Protein AF-A0A8I3A4W4-F1 (afdb_monomer_lite)

Foldseek 3Di:
DVVLVVLVVVLVVDPDLVSNLVSCLVNVVLVSNVVSLVVDDPVVSVVSLVSSLVSCVVVVVLLSVCVSCLVVVPLPSNLVSCVVVVPPVVNVVSVVCVVVPPPRPPDDDPPPDDDDDDDPDPPPDDDPDDD

InterPro domains:
  IPR056176 COPA/B, TPR domain [PF23953] (3-98)

Organism: NCBI:txid495285

Radius of gyration: 18.88 Å; chains: 1; bounding box: 43×42×56 Å

Secondary structure (DSSP, 8-state):
-HHHHHHHHHHHH---HHHHHHHHHHHT-HHHHHHHHHHS-HHHHHHHHHHHHHHHHHTT-HHHHHHHHHHHT-HHHHHHHHHHHT-HHHHHHHHHHHHH------S------S-----------------

pLDDT: mean 72.81, std 16.94, range [32.47, 88.38]

Sequence (131 aa):
MVSKDLKEIAMQVTSDPDHNFELSLQLDDLDAAVDIVRSIPEHEAEAKVKALDDRALAVWRFDLAREAFERANDLSALMLLLLLTGDRDVLHQLGVAAIGGYQGMCGPAREDESSTRGGLVFSLAPPAVDV

Structure (mmCIF, N/CA/C/O backbone):
data_AF-A0A8I3A4W4-F1
#
_entry.id   AF-A0A8I3A4W4-F1
#
loop_
_atom_site.group_PDB
_atom_site.id
_atom_site.type_symbol
_atom_site.label_atom_id
_atom_site.label_alt_id
_atom_site.label_comp_id
_atom_site.label_asym_id
_atom_site.label_entity_id
_atom_site.label_seq_id
_atom_site.pdbx_PDB_ins_code
_atom_site.Cartn_x
_atom_site.Cartn_y
_atom_site.Cartn_z
_atom_site.occupancy
_atom_site.B_iso_or_equiv
_atom_site.auth_seq_id
_atom_site.auth_comp_id
_atom_site.auth_asym_id
_atom_site.auth_atom_id
_atom_site.pdbx_PDB_model_num
ATOM 1 N N . MET A 1 1 ? -2.552 -10.939 22.752 1.00 53.75 1 MET A N 1
ATOM 2 C CA . MET A 1 1 ? -3.713 -11.423 21.976 1.00 53.75 1 MET A CA 1
ATOM 3 C C . MET A 1 1 ? -4.875 -10.437 22.064 1.00 53.75 1 MET A C 1
ATOM 5 O O . MET A 1 1 ? -5.253 -9.941 21.023 1.00 53.75 1 MET A O 1
ATOM 9 N N . VAL A 1 2 ? -5.278 -9.994 23.264 1.00 64.94 2 VAL A N 1
ATOM 10 C CA . VAL A 1 2 ? -6.369 -9.012 23.507 1.00 64.94 2 VAL A CA 1
ATOM 11 C C . VAL A 1 2 ? -6.339 -7.734 22.639 1.00 64.94 2 VAL A C 1
ATOM 13 O O . VAL A 1 2 ? -7.383 -7.189 22.304 1.00 64.94 2 VAL A O 1
ATOM 16 N N . SER A 1 3 ? -5.163 -7.234 22.250 1.00 66.62 3 SER A N 1
ATOM 17 C CA . SER A 1 3 ? -5.046 -5.968 21.510 1.00 66.62 3 SER A CA 1
ATOM 18 C C . SER A 1 3 ? -5.541 -6.006 20.060 1.00 66.62 3 SER A C 1
ATOM 20 O O . SER A 1 3 ? -5.759 -4.934 19.510 1.00 66.62 3 SER A O 1
ATOM 22 N N . LYS A 1 4 ? -5.661 -7.179 19.421 1.00 66.00 4 LYS A N 1
ATOM 23 C CA . LYS A 1 4 ? -6.172 -7.278 18.039 1.00 66.00 4 LYS A CA 1
ATOM 24 C C . LYS A 1 4 ? -7.698 -7.344 18.027 1.00 66.00 4 LYS A C 1
ATOM 26 O O . LYS A 1 4 ? -8.322 -6.537 17.350 1.00 66.00 4 LYS A O 1
ATOM 31 N N . ASP A 1 5 ? -8.274 -8.178 18.892 1.00 67.69 5 ASP A N 1
ATOM 32 C CA . ASP A 1 5 ? -9.727 -8.313 19.052 1.00 67.69 5 ASP A CA 1
ATOM 33 C C . ASP A 1 5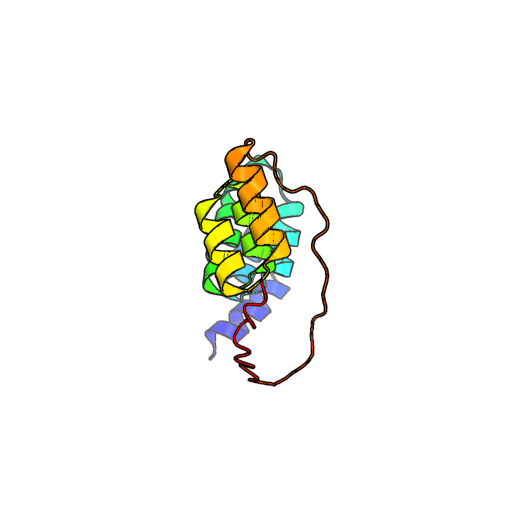 ? -10.410 -6.973 19.396 1.00 67.69 5 ASP A C 1
ATOM 35 O O . ASP A 1 5 ? -11.474 -6.652 18.876 1.00 67.69 5 ASP A O 1
ATOM 39 N N . LEU A 1 6 ? -9.776 -6.134 20.228 1.00 74.06 6 LEU A N 1
ATOM 40 C CA . LEU A 1 6 ? -10.318 -4.810 20.564 1.00 74.06 6 LEU A CA 1
ATOM 41 C C . LEU A 1 6 ? -10.330 -3.837 19.376 1.00 74.06 6 LEU A C 1
ATOM 43 O O . LEU A 1 6 ? -11.208 -2.981 19.313 1.00 74.06 6 LEU A O 1
ATOM 47 N N . LYS A 1 7 ? -9.375 -3.955 18.446 1.00 73.31 7 LYS A N 1
ATOM 48 C CA . LYS A 1 7 ? -9.293 -3.087 17.261 1.00 73.31 7 LYS A CA 1
ATOM 49 C C . LYS A 1 7 ? -10.333 -3.472 16.217 1.00 73.31 7 LYS A C 1
ATOM 51 O O . LYS A 1 7 ? -10.955 -2.587 15.645 1.00 73.31 7 LYS A O 1
ATOM 56 N N . GLU A 1 8 ? -10.576 -4.768 16.035 1.00 72.44 8 GLU A N 1
ATOM 57 C CA . GLU A 1 8 ? -11.643 -5.264 15.156 1.00 72.44 8 GLU A CA 1
ATOM 58 C C . GLU A 1 8 ? -13.031 -4.831 15.654 1.00 72.44 8 GLU A C 1
ATOM 60 O O . GLU A 1 8 ? -13.857 -4.364 14.871 1.00 72.44 8 GLU A O 1
ATOM 65 N N . ILE A 1 9 ? -13.275 -4.893 16.971 1.00 72.38 9 ILE A N 1
ATOM 66 C CA . ILE A 1 9 ? -14.530 -4.403 17.567 1.00 72.38 9 ILE A CA 1
ATOM 67 C C . ILE A 1 9 ? -14.634 -2.877 17.446 1.00 72.38 9 ILE A C 1
ATOM 69 O O . ILE A 1 9 ? -15.702 -2.357 17.127 1.00 72.38 9 ILE A O 1
ATOM 73 N N . ALA A 1 10 ? -13.539 -2.143 17.669 1.00 73.69 10 ALA A N 1
ATOM 74 C CA . ALA A 1 10 ? -13.528 -0.689 17.511 1.00 73.69 10 ALA A CA 1
ATOM 75 C C . ALA A 1 10 ? -13.867 -0.267 16.072 1.00 73.69 10 ALA A C 1
ATOM 77 O O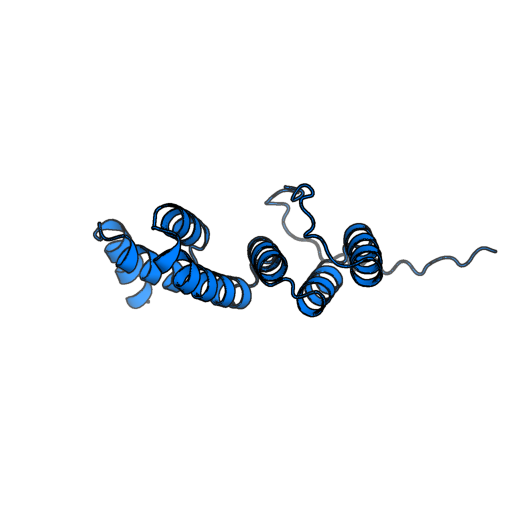 . ALA A 1 10 ? -14.616 0.691 15.884 1.00 73.69 10 ALA A O 1
ATOM 78 N N . MET A 1 11 ? -13.399 -1.024 15.074 1.00 69.81 11 MET A N 1
ATOM 79 C CA . MET A 1 11 ? -13.686 -0.779 13.659 1.00 69.81 11 MET A CA 1
ATOM 80 C C . MET A 1 11 ? -15.180 -0.926 13.337 1.00 69.81 11 MET A C 1
ATOM 82 O O . MET A 1 11 ? -15.715 -0.173 12.534 1.00 69.81 11 MET A O 1
ATOM 86 N N . GLN A 1 12 ? -15.884 -1.843 14.011 1.00 68.62 12 GLN A N 1
ATOM 87 C CA . GLN A 1 12 ? -17.332 -2.031 13.845 1.00 68.62 12 GLN A CA 1
ATOM 88 C C . GLN A 1 12 ? -18.180 -0.967 14.558 1.00 68.62 12 GLN A C 1
ATOM 90 O O . GLN A 1 12 ? -19.336 -0.757 14.194 1.00 68.62 12 GLN A O 1
ATOM 95 N N . VAL A 1 13 ? -17.638 -0.328 15.598 1.00 73.38 13 VAL A N 1
ATOM 96 C CA . VAL A 1 13 ? -18.369 0.645 16.428 1.00 73.38 13 VAL A CA 1
ATOM 97 C C . VAL A 1 13 ? -18.107 2.084 15.981 1.00 73.38 13 VAL A C 1
ATOM 99 O O . VAL A 1 13 ? -18.959 2.952 16.183 1.00 73.38 13 VAL A O 1
ATOM 102 N N . THR A 1 14 ? -16.957 2.362 15.366 1.00 73.62 14 THR A N 1
ATOM 103 C CA . THR A 1 14 ? -16.637 3.711 14.900 1.00 73.62 14 THR A CA 1
ATOM 104 C C . THR A 1 14 ? -17.411 4.076 13.639 1.00 73.62 14 THR A C 1
ATOM 106 O O . THR A 1 14 ? -17.433 3.339 12.662 1.00 73.62 14 THR A O 1
ATOM 109 N N . SER A 1 15 ? -18.055 5.242 13.656 1.00 73.44 15 SER A N 1
ATOM 110 C CA . SER A 1 15 ? -18.688 5.846 12.471 1.00 73.44 15 SER A CA 1
ATOM 111 C C . SER A 1 15 ? -17.850 6.982 11.879 1.00 73.44 15 SER A C 1
ATOM 113 O O . SER A 1 15 ? -18.253 7.590 10.892 1.00 73.44 15 SER A O 1
ATOM 115 N N . ASP A 1 16 ? -16.713 7.292 12.503 1.00 82.19 16 ASP A N 1
ATOM 116 C CA . ASP A 1 16 ? -15.822 8.361 12.076 1.00 82.19 16 ASP A CA 1
ATOM 117 C C . ASP A 1 16 ? -14.777 7.828 11.074 1.00 82.19 16 ASP A C 1
ATOM 119 O O . ASP A 1 16 ? -14.113 6.827 11.378 1.00 82.19 16 ASP A O 1
ATOM 123 N N . PRO A 1 17 ? -14.627 8.456 9.892 1.00 79.31 17 PRO A N 1
ATOM 124 C CA . PRO A 1 17 ? -13.724 7.982 8.846 1.00 79.31 17 PRO A CA 1
ATOM 125 C C . PRO A 1 17 ? -12.245 8.087 9.240 1.00 79.31 17 PRO A C 1
ATOM 127 O O . PRO A 1 17 ? -11.459 7.222 8.859 1.00 79.31 17 PRO A O 1
ATOM 130 N N . ASP A 1 18 ? -11.852 9.072 10.050 1.00 82.12 18 ASP A N 1
ATOM 131 C CA . ASP A 1 18 ? -10.454 9.255 10.457 1.00 82.12 18 ASP A CA 1
ATOM 132 C C . ASP A 1 18 ? -10.035 8.168 11.435 1.00 82.12 18 ASP A C 1
ATOM 134 O O . ASP A 1 18 ? -8.987 7.537 11.283 1.00 82.12 18 ASP A O 1
ATOM 138 N N . HIS A 1 19 ? -10.890 7.899 12.421 1.00 83.88 19 HIS A N 1
ATOM 139 C CA . HIS A 1 19 ? -10.638 6.821 13.365 1.00 83.88 19 HIS A CA 1
ATOM 140 C C . HIS A 1 19 ? -10.652 5.447 12.681 1.00 83.88 19 HIS A C 1
ATOM 142 O O . HIS A 1 19 ? -9.849 4.577 13.024 1.00 83.88 19 HIS A O 1
ATOM 148 N N . ASN A 1 20 ? -11.529 5.256 11.691 1.00 85.56 20 ASN A N 1
ATOM 149 C CA . ASN A 1 20 ? -11.590 4.017 10.921 1.00 85.56 20 ASN A CA 1
ATOM 150 C C . ASN A 1 20 ? -10.319 3.798 10.078 1.00 85.56 20 ASN A C 1
ATOM 152 O O . ASN A 1 20 ? -9.804 2.682 10.016 1.00 85.56 20 ASN A O 1
ATOM 156 N N . PHE A 1 21 ? -9.749 4.861 9.503 1.00 86.94 21 PHE A N 1
ATOM 157 C CA . PHE A 1 21 ? -8.489 4.791 8.760 1.00 86.94 21 PHE A CA 1
ATOM 158 C C . PHE A 1 21 ? -7.328 4.318 9.646 1.00 86.94 21 PHE A C 1
ATOM 160 O O . PHE A 1 21 ? -6.623 3.370 9.304 1.00 86.94 21 PHE A O 1
ATOM 167 N N . GLU A 1 22 ? -7.172 4.918 10.827 1.00 86.50 22 GLU A N 1
ATOM 168 C CA . GLU A 1 22 ? -6.123 4.543 11.784 1.00 86.50 22 GLU A CA 1
ATOM 169 C C . GLU A 1 22 ? -6.254 3.086 12.253 1.00 86.50 22 GLU A C 1
ATOM 171 O O . GLU A 1 22 ? -5.256 2.373 12.397 1.00 86.50 22 GLU A O 1
ATOM 176 N N . LEU A 1 23 ? -7.484 2.617 12.480 1.00 86.44 23 LEU A N 1
ATOM 177 C CA . LEU A 1 23 ? -7.745 1.219 12.822 1.00 86.44 23 LEU A CA 1
ATOM 178 C C . LEU A 1 23 ? -7.415 0.280 11.658 1.00 86.44 23 LEU A C 1
ATOM 180 O O . LEU A 1 23 ? -6.758 -0.739 11.882 1.00 86.44 23 LEU A O 1
ATOM 184 N N . SER A 1 24 ? -7.791 0.652 10.433 1.00 85.88 24 SER A N 1
ATOM 185 C CA . SER A 1 24 ? -7.510 -0.109 9.210 1.00 85.88 24 SER A CA 1
ATOM 186 C C . SER A 1 24 ? -6.000 -0.273 8.987 1.00 85.88 24 SER A C 1
ATOM 188 O O . SER A 1 24 ? -5.518 -1.391 8.798 1.00 85.88 24 SER A O 1
ATOM 190 N N . LEU A 1 25 ? -5.210 0.800 9.153 1.00 87.19 25 LEU A N 1
ATOM 191 C CA . LEU A 1 25 ? -3.741 0.731 9.098 1.00 87.19 25 LEU A CA 1
ATOM 192 C C . LEU A 1 25 ? -3.157 -0.200 10.169 1.00 87.19 25 LEU A C 1
ATOM 194 O O . LEU A 1 25 ? -2.228 -0.970 9.912 1.00 87.19 25 LEU A O 1
ATOM 198 N N . GLN A 1 26 ? -3.690 -0.148 11.390 1.00 86.12 26 GLN A N 1
ATOM 199 C CA . GLN A 1 26 ? -3.221 -0.995 12.487 1.00 86.12 26 GLN A CA 1
ATOM 200 C C . GLN A 1 26 ? -3.565 -2.478 12.307 1.00 86.12 26 GLN A C 1
ATOM 202 O O . GLN A 1 26 ? -2.885 -3.320 12.902 1.00 86.12 26 GLN A O 1
ATOM 207 N N . LEU A 1 27 ? -4.616 -2.782 11.545 1.00 85.38 27 LEU A N 1
ATOM 208 C CA . LEU A 1 27 ? -5.070 -4.135 11.227 1.00 85.38 27 LEU A CA 1
ATOM 209 C C . LEU A 1 27 ? -4.493 -4.678 9.914 1.00 85.38 27 LEU A C 1
ATOM 211 O O . LEU A 1 27 ? -4.696 -5.854 9.631 1.00 85.38 27 LEU A O 1
ATOM 215 N N . ASP A 1 28 ? -3.742 -3.865 9.164 1.00 84.88 28 ASP A N 1
ATOM 216 C CA . ASP A 1 28 ? -3.251 -4.189 7.816 1.00 84.88 28 ASP A CA 1
ATOM 217 C C . ASP A 1 28 ? -4.365 -4.377 6.775 1.00 84.88 28 ASP A C 1
ATOM 219 O O . ASP A 1 28 ? -4.138 -4.952 5.710 1.00 84.88 28 ASP A O 1
ATOM 223 N N . ASP A 1 29 ? -5.555 -3.840 7.054 1.00 84.56 29 ASP A N 1
ATOM 224 C CA . ASP A 1 29 ? -6.676 -3.807 6.117 1.00 84.56 29 ASP A CA 1
ATOM 225 C C . ASP A 1 29 ? -6.546 -2.582 5.199 1.00 84.56 29 ASP A C 1
ATOM 227 O O . ASP A 1 29 ? -7.147 -1.524 5.400 1.00 84.56 29 ASP A O 1
ATOM 231 N N . LEU A 1 30 ? -5.652 -2.699 4.217 1.00 85.50 30 LEU A N 1
ATOM 232 C CA . LEU A 1 30 ? -5.329 -1.606 3.299 1.00 85.50 30 LEU A CA 1
ATOM 233 C C . LEU A 1 30 ? -6.472 -1.303 2.323 1.00 85.50 30 LEU A C 1
ATOM 235 O O . LEU A 1 30 ? -6.572 -0.173 1.852 1.00 85.50 30 LEU A O 1
ATOM 239 N N . ASP A 1 31 ? -7.335 -2.278 2.039 1.00 84.38 31 ASP A N 1
ATOM 240 C CA . ASP A 1 31 ? -8.443 -2.113 1.097 1.00 84.38 31 ASP A CA 1
ATOM 241 C C . ASP A 1 31 ? -9.505 -1.180 1.703 1.00 84.38 31 ASP A C 1
ATOM 243 O O . ASP A 1 31 ? -9.896 -0.190 1.079 1.00 84.38 31 ASP A O 1
ATOM 247 N N . ALA A 1 32 ? -9.856 -1.394 2.979 1.00 85.12 32 ALA A N 1
ATOM 248 C CA . ALA A 1 32 ? -10.709 -0.475 3.731 1.00 85.12 32 ALA A CA 1
ATOM 249 C C . ALA A 1 32 ? -10.091 0.931 3.842 1.00 85.12 32 ALA A C 1
ATOM 251 O O . ALA A 1 32 ? -10.780 1.943 3.693 1.00 85.12 32 ALA A O 1
ATOM 252 N N . ALA A 1 33 ? -8.776 1.013 4.057 1.00 86.69 33 ALA A N 1
ATOM 253 C CA . ALA A 1 33 ? -8.077 2.289 4.154 1.00 86.69 33 ALA A CA 1
ATOM 254 C C . ALA A 1 33 ? -8.092 3.079 2.826 1.00 86.69 33 ALA A C 1
ATOM 256 O O . ALA A 1 33 ? -8.258 4.301 2.853 1.00 86.69 33 ALA A O 1
ATOM 257 N N . VAL A 1 34 ? -7.988 2.409 1.670 1.00 86.81 34 VAL A N 1
ATOM 258 C CA . VAL A 1 34 ? -8.126 3.034 0.338 1.00 86.81 34 VAL A CA 1
ATOM 259 C C . VAL A 1 34 ? -9.529 3.601 0.135 1.00 86.81 34 VAL A C 1
ATOM 261 O O . VAL A 1 34 ? -9.671 4.738 -0.325 1.00 86.81 34 VAL A O 1
ATOM 264 N N . ASP A 1 35 ? -10.563 2.840 0.488 1.00 87.00 35 ASP A N 1
ATOM 265 C CA . ASP A 1 35 ? -11.953 3.280 0.344 1.00 87.00 35 ASP A CA 1
ATOM 266 C C . ASP A 1 35 ? -12.242 4.519 1.199 1.00 87.00 35 ASP A C 1
ATOM 268 O O . ASP A 1 35 ? -12.885 5.469 0.741 1.00 87.00 35 ASP A O 1
ATOM 272 N N . ILE A 1 36 ? -11.684 4.561 2.412 1.00 86.50 36 ILE A N 1
ATOM 273 C CA . ILE A 1 36 ? -11.781 5.723 3.295 1.00 86.50 36 ILE A CA 1
ATOM 274 C C . ILE A 1 36 ? -11.070 6.931 2.680 1.00 86.50 36 ILE A C 1
ATOM 276 O O . ILE A 1 36 ? -11.673 7.999 2.580 1.00 86.50 36 ILE A O 1
ATOM 280 N N . VAL A 1 37 ? -9.832 6.776 2.207 1.00 86.56 37 VAL A N 1
ATOM 281 C CA . VAL A 1 37 ? -9.071 7.858 1.560 1.00 86.56 37 VAL A CA 1
ATOM 282 C C . VAL A 1 37 ? -9.819 8.441 0.357 1.00 86.56 37 VAL A C 1
ATOM 284 O O . VAL A 1 37 ? -9.838 9.657 0.184 1.00 86.56 37 VAL A O 1
ATOM 287 N N . ARG A 1 38 ? -10.489 7.600 -0.441 1.00 84.50 38 ARG A N 1
ATOM 288 C CA . ARG A 1 38 ? -11.312 8.031 -1.586 1.00 84.50 38 ARG A CA 1
ATOM 289 C C . ARG A 1 38 ? -12.587 8.775 -1.182 1.00 84.50 38 ARG A C 1
ATOM 291 O O . ARG A 1 38 ? -13.136 9.516 -1.993 1.00 84.50 38 ARG A O 1
ATOM 298 N N . SER A 1 39 ? -13.076 8.566 0.040 1.00 84.00 39 SER A N 1
ATOM 299 C CA . SER A 1 39 ? -14.288 9.212 0.559 1.00 84.00 39 SER A CA 1
ATOM 300 C C . SER A 1 39 ? -14.047 10.609 1.154 1.00 84.00 39 SER A C 1
ATOM 302 O O . SER A 1 39 ? -14.997 11.371 1.338 1.00 84.00 39 SER A O 1
ATOM 304 N N . ILE A 1 40 ? -12.790 10.953 1.448 1.00 83.94 40 ILE A N 1
ATOM 305 C CA . ILE A 1 40 ? -12.381 12.190 2.128 1.00 83.94 40 ILE A CA 1
ATOM 306 C C . ILE A 1 40 ? -11.962 13.250 1.085 1.00 83.94 40 ILE A C 1
ATOM 308 O O . ILE A 1 40 ? -11.449 12.897 0.023 1.00 83.94 40 ILE A O 1
ATOM 312 N N . PRO A 1 41 ? -12.153 14.559 1.350 1.00 81.19 41 PRO A N 1
ATOM 313 C CA . PRO A 1 41 ? -11.641 15.630 0.491 1.00 81.19 41 PRO A CA 1
ATOM 314 C C . PRO A 1 41 ? -10.121 15.549 0.254 1.00 81.19 41 PRO A C 1
ATOM 316 O O . PRO A 1 41 ? -9.347 15.281 1.173 1.00 81.19 41 PRO A O 1
ATOM 319 N N . GLU A 1 42 ? -9.687 15.877 -0.970 1.00 75.06 42 GLU A N 1
ATOM 320 C CA . GLU A 1 42 ? -8.290 15.751 -1.436 1.00 75.06 42 GLU A CA 1
ATOM 321 C C . GLU A 1 42 ? -7.248 16.388 -0.501 1.00 75.06 42 GLU A C 1
ATOM 323 O O . GLU A 1 42 ? -6.163 15.841 -0.321 1.00 75.06 42 GLU A O 1
ATOM 328 N N . HIS A 1 43 ? -7.592 17.507 0.146 1.00 75.56 43 HIS A N 1
ATOM 329 C CA . HIS A 1 43 ? -6.694 18.228 1.054 1.00 75.56 43 HIS A CA 1
ATOM 330 C C . HIS A 1 43 ? -6.266 17.394 2.276 1.00 75.56 43 HIS A C 1
ATOM 332 O O . HIS A 1 43 ? -5.155 17.543 2.777 1.00 75.56 43 HIS A O 1
ATOM 338 N N . GLU A 1 44 ? -7.140 16.526 2.783 1.00 76.12 44 GLU A N 1
ATOM 339 C CA . GLU A 1 44 ? -6.817 15.611 3.886 1.00 76.12 44 GLU A CA 1
ATOM 340 C C . GLU A 1 44 ? -6.385 14.232 3.380 1.00 76.12 44 GLU A C 1
ATOM 342 O O . GLU A 1 44 ? -5.648 13.519 4.067 1.00 76.12 44 GLU A O 1
ATOM 347 N N . ALA A 1 45 ? -6.815 13.868 2.170 1.00 81.25 45 ALA A N 1
ATOM 348 C CA . ALA A 1 45 ? -6.451 12.612 1.537 1.00 81.25 45 ALA A CA 1
ATOM 349 C C . ALA A 1 45 ? -4.937 12.509 1.312 1.00 81.25 45 ALA A C 1
ATOM 351 O O . ALA A 1 45 ? -4.377 11.457 1.582 1.00 81.25 45 ALA A O 1
ATOM 352 N N . GLU A 1 46 ? -4.244 13.578 0.903 1.00 81.81 46 GLU A N 1
ATOM 353 C CA . GLU A 1 46 ? -2.802 13.524 0.598 1.00 81.81 46 GLU A CA 1
ATOM 354 C C . GLU A 1 46 ? -1.946 13.057 1.793 1.00 81.81 46 GLU A C 1
ATOM 356 O O . GLU A 1 46 ? -1.084 12.185 1.658 1.00 81.81 46 GLU A O 1
ATOM 361 N N . ALA A 1 47 ? -2.227 13.572 2.995 1.00 84.38 47 ALA A N 1
ATOM 362 C CA . ALA A 1 47 ? -1.520 13.161 4.208 1.00 84.38 47 ALA A CA 1
ATOM 363 C C . ALA A 1 47 ? -1.803 11.693 4.577 1.00 84.38 47 ALA A C 1
ATOM 365 O O . ALA A 1 47 ? -0.897 10.976 5.009 1.00 84.38 47 ALA A O 1
ATOM 366 N N . LYS A 1 48 ? -3.046 11.235 4.379 1.00 86.31 48 LYS A N 1
ATOM 367 C CA . LYS A 1 48 ? -3.467 9.853 4.659 1.00 86.31 48 LYS A CA 1
ATOM 368 C C . LYS A 1 48 ? -2.955 8.864 3.613 1.00 86.31 48 LYS A C 1
ATOM 370 O O . LYS A 1 48 ? -2.525 7.779 3.982 1.00 86.31 48 LYS A O 1
ATOM 375 N N . VAL A 1 49 ? -2.910 9.246 2.336 1.00 86.44 49 VAL A N 1
ATOM 376 C CA . VAL A 1 49 ? -2.307 8.454 1.250 1.00 86.44 49 VAL A CA 1
ATOM 377 C C . VAL A 1 49 ? -0.862 8.126 1.589 1.00 86.44 49 VAL A C 1
ATOM 379 O O . VAL A 1 49 ? -0.473 6.970 1.523 1.00 86.44 49 VAL A O 1
ATOM 382 N N . LYS A 1 50 ? -0.088 9.104 2.062 1.00 86.06 50 LYS A N 1
ATOM 383 C CA . LYS A 1 50 ? 1.299 8.850 2.454 1.00 86.06 50 LYS A CA 1
ATOM 384 C C . LYS A 1 50 ? 1.418 7.812 3.579 1.00 86.06 50 LYS A C 1
ATOM 386 O O . LYS A 1 50 ? 2.258 6.921 3.506 1.00 86.06 50 LYS A O 1
ATOM 391 N N . ALA A 1 51 ? 0.567 7.904 4.602 1.00 88.31 51 ALA A N 1
ATOM 392 C CA . ALA A 1 51 ? 0.549 6.932 5.697 1.00 88.31 51 ALA A CA 1
ATOM 393 C C . ALA A 1 51 ? 0.115 5.528 5.230 1.00 88.31 51 ALA A C 1
ATOM 395 O O . ALA A 1 51 ? 0.650 4.522 5.700 1.00 88.31 51 ALA A O 1
ATOM 396 N N . LEU A 1 52 ? -0.830 5.463 4.289 1.00 88.38 52 LEU A N 1
ATOM 397 C CA . LEU A 1 52 ? -1.250 4.230 3.630 1.00 88.38 52 LEU A CA 1
ATOM 398 C C . LEU A 1 52 ? -0.102 3.602 2.834 1.00 88.38 52 LEU A C 1
ATOM 400 O O . LEU A 1 52 ? 0.135 2.404 2.965 1.00 88.38 52 LEU A O 1
ATOM 404 N N . ASP A 1 53 ? 0.625 4.405 2.061 1.00 85.19 53 ASP A N 1
ATOM 405 C CA . ASP A 1 53 ? 1.738 3.959 1.224 1.00 85.19 53 ASP A CA 1
ATOM 406 C C . ASP A 1 53 ? 2.882 3.397 2.084 1.00 85.19 53 ASP A C 1
ATOM 408 O O . ASP A 1 53 ? 3.360 2.284 1.845 1.00 85.19 53 ASP A O 1
ATOM 412 N N . ASP A 1 54 ? 3.255 4.100 3.160 1.00 86.31 54 ASP A N 1
ATOM 413 C CA . ASP A 1 54 ? 4.255 3.630 4.128 1.00 86.31 54 ASP A CA 1
ATOM 414 C C . ASP A 1 54 ? 3.843 2.285 4.754 1.00 86.31 54 ASP A C 1
ATOM 416 O O . ASP A 1 54 ? 4.669 1.383 4.954 1.00 86.31 54 ASP A O 1
ATOM 420 N N . ARG A 1 55 ? 2.545 2.111 5.039 1.00 88.19 55 ARG A N 1
ATOM 421 C CA . ARG A 1 55 ? 2.021 0.855 5.583 1.00 88.19 55 ARG A CA 1
ATOM 422 C C . ARG A 1 55 ? 1.985 -0.258 4.540 1.00 88.19 55 ARG A C 1
ATOM 424 O O . ARG A 1 55 ? 2.368 -1.382 4.860 1.00 88.19 55 ARG A O 1
ATOM 431 N N . ALA A 1 56 ? 1.591 0.037 3.304 1.00 87.00 56 ALA A N 1
ATOM 432 C CA . ALA A 1 56 ? 1.589 -0.919 2.202 1.00 87.00 56 ALA A CA 1
ATOM 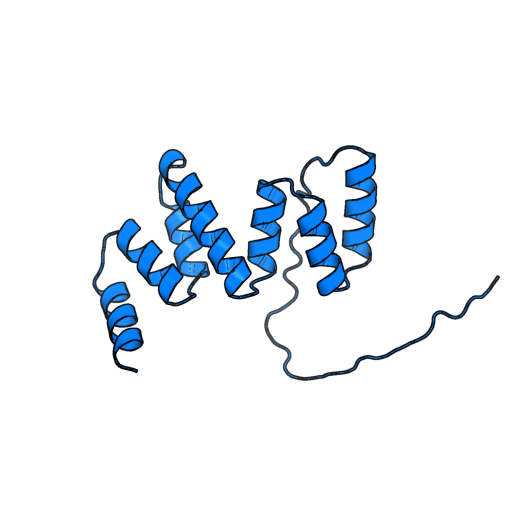433 C C . ALA A 1 56 ? 2.993 -1.486 1.945 1.00 87.00 56 ALA A C 1
ATOM 435 O O . ALA A 1 56 ? 3.149 -2.699 1.766 1.00 87.00 56 ALA A O 1
ATOM 436 N N . LEU A 1 57 ? 4.021 -0.635 2.032 1.00 83.31 57 LEU A N 1
ATOM 437 C CA . LEU A 1 57 ? 5.422 -1.050 1.962 1.00 83.31 57 LEU A CA 1
ATOM 438 C C . LEU A 1 57 ? 5.826 -1.943 3.139 1.00 83.31 57 LEU A C 1
ATOM 440 O O . LEU A 1 57 ? 6.497 -2.955 2.937 1.00 83.31 57 LEU A O 1
ATOM 444 N N . ALA A 1 58 ? 5.385 -1.625 4.359 1.00 85.50 58 ALA A N 1
ATOM 445 C CA . ALA A 1 58 ? 5.678 -2.441 5.538 1.00 85.50 58 ALA A CA 1
ATOM 446 C C . ALA A 1 58 ? 5.066 -3.856 5.464 1.00 85.50 58 ALA A C 1
ATOM 448 O O . ALA A 1 58 ? 5.651 -4.804 5.990 1.00 85.50 58 ALA A O 1
ATOM 449 N N . VAL A 1 59 ? 3.914 -4.004 4.802 1.00 84.75 59 VAL A N 1
ATOM 450 C CA . VAL A 1 59 ? 3.172 -5.274 4.650 1.00 84.75 59 VAL A CA 1
ATOM 451 C C . VAL A 1 59 ? 3.517 -5.999 3.340 1.00 84.75 59 VAL A C 1
ATOM 453 O O . VAL A 1 59 ? 3.020 -7.092 3.089 1.00 84.75 59 VAL A O 1
ATOM 456 N N . TRP A 1 60 ? 4.418 -5.439 2.523 1.00 81.56 60 TRP A N 1
ATOM 457 C CA . TRP A 1 60 ? 4.841 -6.012 1.239 1.00 81.56 60 TRP A CA 1
ATOM 458 C C . TRP A 1 60 ? 3.689 -6.164 0.226 1.00 81.56 60 TRP A C 1
ATOM 460 O O . TRP A 1 60 ? 3.685 -7.073 -0.605 1.00 81.56 60 TRP A O 1
ATOM 470 N N . ARG A 1 61 ? 2.703 -5.257 0.261 1.00 81.62 61 ARG A N 1
ATOM 471 C CA . ARG A 1 61 ? 1.629 -5.175 -0.744 1.00 81.62 61 ARG A CA 1
ATOM 472 C C . ARG A 1 61 ? 2.139 -4.441 -1.984 1.00 81.62 61 ARG A C 1
ATOM 474 O O . ARG A 1 61 ? 2.003 -3.227 -2.109 1.00 81.62 61 ARG A O 1
ATOM 481 N N . PHE A 1 62 ? 2.754 -5.203 -2.888 1.00 80.62 62 PHE A N 1
ATOM 482 C CA . PHE A 1 62 ? 3.408 -4.688 -4.094 1.00 80.62 62 PHE A CA 1
ATOM 483 C C . PHE A 1 62 ? 2.466 -3.949 -5.055 1.00 80.62 62 PHE A C 1
ATOM 485 O O . PHE A 1 62 ? 2.908 -3.006 -5.706 1.00 80.62 62 PHE A O 1
ATOM 492 N N . ASP A 1 63 ? 1.183 -4.315 -5.099 1.00 81.00 63 ASP A N 1
ATOM 493 C CA . ASP A 1 63 ? 0.186 -3.672 -5.966 1.00 81.00 63 ASP A CA 1
ATOM 494 C C . ASP A 1 63 ? -0.035 -2.203 -5.570 1.00 81.00 63 ASP A C 1
ATOM 496 O O . ASP A 1 63 ? 0.127 -1.294 -6.382 1.00 81.00 63 ASP A O 1
ATOM 500 N N . LEU A 1 64 ? -0.299 -1.958 -4.281 1.00 80.25 64 LEU A N 1
ATOM 501 C CA . LEU A 1 64 ? -0.490 -0.609 -3.737 1.00 80.25 64 LEU A CA 1
ATOM 502 C C . LEU A 1 64 ? 0.817 0.187 -3.709 1.00 80.25 64 LEU A C 1
ATOM 504 O O . LEU A 1 64 ? 0.824 1.378 -4.009 1.00 80.25 64 LEU A O 1
ATOM 508 N N . ALA A 1 65 ? 1.937 -0.474 -3.404 1.00 81.44 65 ALA A N 1
ATOM 509 C CA . ALA A 1 65 ? 3.256 0.149 -3.450 1.00 81.44 65 ALA A CA 1
ATOM 510 C C . ALA A 1 65 ? 3.603 0.665 -4.856 1.00 81.44 65 ALA A C 1
ATOM 512 O O . ALA A 1 65 ? 4.218 1.721 -4.997 1.00 81.44 65 ALA A O 1
ATOM 513 N N . ARG A 1 66 ? 3.192 -0.055 -5.905 1.00 82.25 66 ARG A N 1
ATOM 514 C CA . ARG A 1 66 ? 3.386 0.383 -7.286 1.00 82.25 66 ARG A CA 1
ATOM 515 C C . ARG A 1 66 ? 2.623 1.672 -7.570 1.00 82.25 66 ARG A C 1
ATOM 517 O O . ARG A 1 66 ? 3.232 2.627 -8.045 1.00 82.25 66 ARG A O 1
ATOM 524 N N . GLU A 1 67 ? 1.334 1.718 -7.240 1.00 81.44 67 GLU A N 1
ATOM 525 C CA . GLU A 1 67 ? 0.527 2.931 -7.411 1.00 81.44 67 GLU A CA 1
ATOM 526 C C . GLU A 1 67 ? 1.112 4.118 -6.632 1.00 81.44 67 GLU A C 1
ATOM 528 O O . GLU A 1 67 ? 1.155 5.237 -7.144 1.00 81.44 67 GLU A O 1
ATOM 533 N N . ALA A 1 68 ? 1.600 3.875 -5.413 1.00 81.19 68 ALA A N 1
ATOM 534 C CA . ALA A 1 68 ? 2.250 4.885 -4.585 1.00 81.19 68 ALA A CA 1
ATOM 535 C C . ALA A 1 68 ? 3.489 5.482 -5.273 1.00 81.19 68 ALA A C 1
ATOM 537 O O . ALA A 1 68 ? 3.622 6.703 -5.393 1.00 81.19 68 ALA A O 1
ATOM 538 N N . PHE A 1 69 ? 4.384 4.633 -5.785 1.00 82.12 69 PHE A N 1
ATOM 539 C CA . PHE A 1 69 ? 5.596 5.092 -6.464 1.00 82.12 69 PHE A CA 1
ATOM 540 C C . PHE A 1 69 ? 5.320 5.733 -7.826 1.00 82.12 69 PHE A C 1
ATOM 542 O O . PHE A 1 69 ? 6.031 6.660 -8.217 1.00 82.12 69 PHE A O 1
ATOM 549 N N . GLU A 1 70 ? 4.275 5.297 -8.530 1.00 81.81 70 GLU A N 1
ATOM 550 C CA . GLU A 1 70 ? 3.816 5.938 -9.765 1.00 81.81 70 GLU A CA 1
ATOM 551 C C . GLU A 1 70 ? 3.299 7.358 -9.499 1.00 81.81 70 GLU A C 1
ATOM 553 O O . GLU A 1 70 ? 3.648 8.276 -10.245 1.00 81.81 70 GLU A O 1
ATOM 558 N N . ARG A 1 71 ? 2.551 7.573 -8.406 1.00 78.81 71 ARG A N 1
ATOM 559 C CA . ARG A 1 71 ? 2.121 8.915 -7.967 1.00 78.81 71 ARG A CA 1
ATOM 560 C C . ARG A 1 71 ? 3.301 9.781 -7.526 1.00 78.81 71 ARG A C 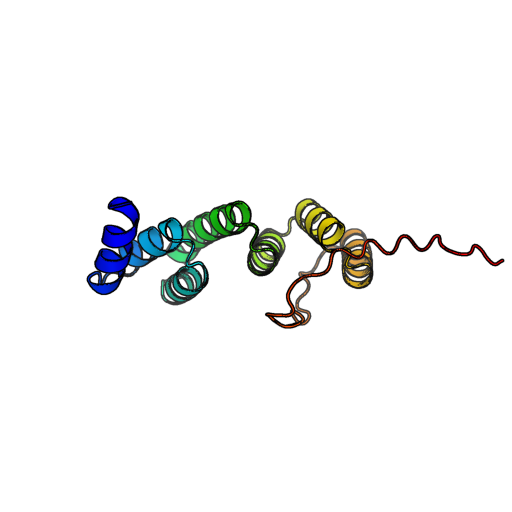1
ATOM 562 O O . ARG A 1 71 ? 3.344 10.963 -7.855 1.00 78.81 71 ARG A O 1
ATOM 569 N N . ALA A 1 72 ? 4.266 9.196 -6.814 1.00 80.81 72 ALA A N 1
ATOM 570 C CA . ALA A 1 72 ? 5.475 9.887 -6.361 1.00 80.81 72 ALA A CA 1
ATOM 571 C C . ALA A 1 72 ? 6.503 10.136 -7.481 1.00 80.81 72 ALA A C 1
ATOM 573 O O . ALA A 1 72 ? 7.471 10.869 -7.270 1.00 80.81 72 ALA A O 1
ATOM 574 N N . ASN A 1 73 ? 6.301 9.544 -8.665 1.00 79.12 73 ASN A N 1
ATOM 575 C CA . ASN A 1 73 ? 7.235 9.572 -9.789 1.00 79.12 73 ASN A CA 1
ATOM 576 C C . ASN A 1 73 ? 8.653 9.078 -9.415 1.00 79.12 73 ASN A C 1
ATOM 578 O O . ASN A 1 73 ? 9.660 9.583 -9.920 1.00 79.12 73 ASN A O 1
ATOM 582 N N . ASP A 1 74 ? 8.746 8.097 -8.510 1.00 84.50 74 ASP A N 1
ATOM 583 C CA . ASP A 1 74 ? 10.026 7.523 -8.087 1.00 84.50 74 ASP A CA 1
ATOM 584 C C . ASP A 1 74 ? 10.421 6.346 -8.989 1.00 84.50 74 ASP A C 1
ATOM 586 O O . ASP A 1 74 ? 10.102 5.178 -8.751 1.00 84.50 74 ASP A O 1
ATOM 590 N N . LEU A 1 75 ? 11.169 6.676 -10.041 1.00 83.69 75 LEU A N 1
ATOM 591 C CA . LEU A 1 75 ? 11.709 5.717 -11.005 1.00 83.69 75 LEU A CA 1
ATOM 592 C C . LEU A 1 75 ? 12.619 4.663 -10.364 1.00 83.69 75 LEU A C 1
ATOM 594 O O . LEU A 1 75 ? 12.661 3.521 -10.824 1.00 83.69 75 LEU A O 1
ATOM 598 N N . SER A 1 76 ? 13.363 5.037 -9.321 1.00 87.44 76 SER A N 1
ATOM 599 C CA . SER A 1 76 ? 14.319 4.131 -8.682 1.00 87.44 76 SER A CA 1
ATOM 600 C C . SER A 1 76 ? 13.574 3.070 -7.882 1.00 87.44 76 SER A C 1
ATOM 602 O O . SER A 1 76 ? 13.871 1.882 -8.006 1.00 87.44 76 SER A O 1
ATOM 604 N N . ALA A 1 77 ? 12.568 3.489 -7.113 1.00 86.56 77 ALA A N 1
ATOM 605 C CA . ALA A 1 77 ? 11.717 2.585 -6.352 1.00 86.56 77 ALA A CA 1
ATOM 606 C C . ALA A 1 77 ? 10.911 1.644 -7.266 1.00 86.56 77 ALA A C 1
ATOM 608 O O . ALA A 1 77 ? 10.873 0.437 -7.018 1.00 86.56 77 ALA A O 1
ATOM 609 N N . LEU A 1 78 ? 10.356 2.161 -8.370 1.00 84.38 78 LEU A N 1
ATOM 610 C CA . LEU A 1 78 ? 9.660 1.344 -9.371 1.00 84.38 78 LEU A CA 1
ATOM 611 C C . LEU A 1 78 ? 10.579 0.298 -10.003 1.00 84.38 78 LEU A C 1
ATOM 613 O O . LEU A 1 78 ? 10.200 -0.865 -10.122 1.00 84.38 78 LEU A O 1
ATOM 617 N N . MET A 1 79 ? 11.809 0.671 -10.360 1.00 85.44 79 MET A N 1
ATOM 618 C CA . MET A 1 79 ? 12.775 -0.276 -10.916 1.00 85.44 79 MET A CA 1
ATOM 619 C C . MET A 1 79 ? 13.092 -1.400 -9.924 1.00 85.44 79 MET A C 1
ATOM 621 O O . MET A 1 79 ? 13.112 -2.569 -10.306 1.00 85.44 79 MET A O 1
ATOM 625 N N . LEU A 1 80 ? 13.312 -1.066 -8.649 1.00 87.50 80 LEU A N 1
ATOM 626 C CA . LEU A 1 80 ? 13.582 -2.058 -7.606 1.00 87.50 80 LEU A CA 1
ATOM 627 C C . LEU A 1 80 ? 12.401 -3.012 -7.410 1.00 87.50 80 LEU A C 1
ATOM 629 O O . LEU A 1 80 ? 12.609 -4.218 -7.303 1.00 87.50 80 LEU A O 1
ATOM 633 N N . LEU A 1 81 ? 11.174 -2.491 -7.420 1.00 84.62 81 LEU A N 1
ATOM 634 C CA . LEU A 1 81 ? 9.962 -3.297 -7.319 1.00 84.62 81 LEU A CA 1
ATOM 635 C C . LEU A 1 81 ? 9.854 -4.308 -8.471 1.00 84.62 81 LEU A C 1
ATOM 637 O O . LEU A 1 81 ? 9.637 -5.495 -8.232 1.00 84.62 81 LEU A O 1
ATOM 641 N N . LEU A 1 82 ? 10.075 -3.857 -9.708 1.00 84.56 82 LEU A N 1
ATOM 642 C CA . LEU A 1 82 ? 10.013 -4.702 -10.907 1.00 84.56 82 LEU A CA 1
ATOM 643 C C . LEU A 1 82 ? 11.131 -5.750 -10.959 1.00 84.56 82 LEU A C 1
ATOM 645 O O . LEU A 1 82 ? 10.928 -6.862 -11.448 1.00 84.56 82 LEU A O 1
ATOM 649 N N . LEU A 1 83 ? 12.312 -5.426 -10.426 1.00 85.69 83 LEU A N 1
ATOM 650 C CA . LEU A 1 83 ? 13.408 -6.386 -10.286 1.00 85.69 83 LEU A CA 1
ATOM 651 C C . LEU A 1 83 ? 13.071 -7.504 -9.292 1.00 85.69 83 LEU A C 1
ATOM 653 O O . LEU A 1 83 ? 13.490 -8.642 -9.502 1.00 85.69 83 LEU A O 1
ATOM 657 N N . LEU A 1 84 ? 12.314 -7.200 -8.234 1.00 84.94 84 LEU A N 1
ATOM 658 C CA . LEU A 1 84 ? 11.869 -8.190 -7.250 1.00 84.94 84 LEU A CA 1
ATOM 659 C C . LEU A 1 84 ? 10.750 -9.088 -7.791 1.00 84.94 84 LEU A C 1
ATOM 661 O O . LEU A 1 84 ? 10.751 -10.285 -7.506 1.00 84.94 84 LEU A O 1
ATOM 665 N N . THR A 1 85 ? 9.819 -8.541 -8.577 1.00 83.25 85 THR A N 1
ATOM 666 C CA . THR A 1 85 ? 8.732 -9.317 -9.202 1.00 83.25 85 THR A CA 1
ATOM 667 C C . THR A 1 85 ? 9.175 -10.065 -10.461 1.00 83.25 85 THR A C 1
ATOM 669 O O . THR A 1 85 ? 8.544 -11.047 -10.845 1.00 83.25 85 THR A O 1
ATOM 672 N N . GLY A 1 86 ? 10.289 -9.659 -11.079 1.00 83.75 86 GLY A N 1
ATOM 673 C CA . GLY A 1 86 ? 10.867 -10.325 -12.248 1.00 83.75 86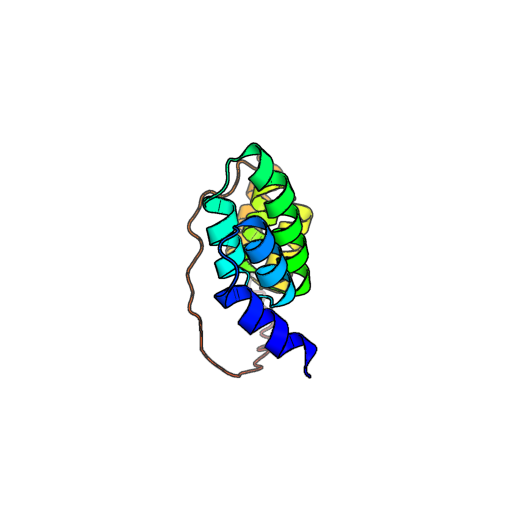 GLY A CA 1
ATOM 674 C C . GLY A 1 86 ? 10.161 -10.004 -13.568 1.00 83.75 86 GLY A C 1
ATOM 675 O O . GLY A 1 86 ? 10.324 -10.748 -14.540 1.00 83.75 86 GLY A O 1
ATOM 676 N N . ASP A 1 87 ? 9.399 -8.909 -13.625 1.00 79.31 87 ASP A N 1
ATOM 677 C CA . ASP A 1 87 ? 8.668 -8.490 -14.822 1.00 79.31 87 ASP A CA 1
ATOM 678 C C . ASP A 1 87 ? 9.592 -7.754 -15.806 1.00 79.31 87 ASP A C 1
ATOM 680 O O . ASP A 1 87 ? 9.887 -6.562 -15.677 1.00 79.31 87 ASP A O 1
ATOM 684 N N . ARG A 1 88 ? 10.083 -8.496 -16.803 1.00 82.25 88 ARG A N 1
ATOM 685 C CA . ARG A 1 88 ? 11.017 -7.983 -17.816 1.00 82.25 88 ARG A CA 1
ATOM 686 C C . ARG A 1 88 ? 10.362 -7.014 -18.799 1.00 82.25 88 ARG A C 1
ATOM 688 O O . ARG A 1 88 ? 11.047 -6.115 -19.287 1.00 82.25 88 ARG A O 1
ATOM 695 N N . ASP A 1 89 ? 9.074 -7.182 -19.082 1.00 83.62 89 ASP A N 1
ATOM 696 C CA . ASP A 1 89 ? 8.369 -6.371 -20.074 1.00 83.62 89 ASP A CA 1
ATOM 697 C C . ASP A 1 89 ? 8.084 -4.979 -19.511 1.00 83.62 89 ASP A C 1
ATOM 699 O O . ASP A 1 89 ? 8.365 -3.968 -20.162 1.00 83.62 89 ASP A O 1
ATOM 703 N N . VAL A 1 90 ? 7.602 -4.916 -18.268 1.00 80.69 90 VAL A N 1
ATOM 704 C CA . VAL A 1 90 ? 7.364 -3.645 -17.575 1.00 80.69 90 VAL A CA 1
ATOM 705 C C . VAL A 1 90 ? 8.687 -2.944 -17.254 1.00 80.69 90 VAL A C 1
ATOM 707 O O . VAL A 1 90 ? 8.786 -1.731 -17.426 1.00 80.69 90 VAL A O 1
ATOM 710 N N . LEU A 1 91 ? 9.744 -3.683 -16.892 1.00 84.44 91 LEU A N 1
ATOM 711 C CA . LEU A 1 91 ? 11.077 -3.109 -16.673 1.00 84.44 91 LEU A CA 1
ATOM 712 C C . LEU A 1 91 ? 11.655 -2.472 -17.948 1.00 84.44 91 LEU A C 1
ATOM 714 O O . LEU A 1 91 ? 12.239 -1.388 -17.890 1.00 84.44 91 LEU A O 1
ATOM 718 N N . HIS A 1 92 ? 11.471 -3.108 -19.108 1.00 85.31 92 HIS A N 1
ATOM 719 C CA . HIS A 1 92 ? 11.890 -2.538 -20.388 1.00 85.31 92 HIS A CA 1
ATOM 720 C C . HIS A 1 92 ? 11.114 -1.253 -20.715 1.00 85.31 92 HIS A C 1
ATOM 722 O O . HIS A 1 92 ? 11.713 -0.252 -21.111 1.00 85.31 92 HIS A O 1
ATOM 728 N N . GLN A 1 93 ? 9.794 -1.245 -20.503 1.00 83.62 93 GLN A N 1
ATOM 729 C CA . GLN A 1 93 ? 8.970 -0.048 -20.706 1.00 83.62 93 GLN A CA 1
ATOM 730 C C . GLN A 1 93 ? 9.369 1.094 -19.760 1.00 83.62 93 GLN A C 1
ATOM 732 O O . GLN A 1 93 ? 9.482 2.237 -20.205 1.00 83.62 93 GLN A O 1
ATOM 737 N N . LEU A 1 94 ? 9.658 0.787 -18.491 1.00 84.06 94 LEU A N 1
ATOM 738 C CA . LEU A 1 94 ? 10.166 1.754 -17.518 1.00 84.06 94 LEU A CA 1
ATOM 739 C C . LEU A 1 94 ? 11.516 2.335 -17.960 1.00 84.06 94 LEU A C 1
ATOM 741 O O . LEU A 1 94 ? 11.715 3.543 -17.878 1.00 84.06 94 LEU A O 1
ATOM 745 N N . GLY A 1 95 ? 12.426 1.503 -18.474 1.00 85.25 95 GLY A N 1
ATOM 746 C CA . GLY A 1 95 ? 13.715 1.951 -19.006 1.00 85.25 95 GLY A CA 1
ATOM 747 C C . GLY A 1 95 ? 13.565 2.919 -20.183 1.00 85.25 95 GLY A C 1
ATOM 748 O O . GLY A 1 95 ? 14.224 3.957 -20.221 1.00 85.25 95 GLY A O 1
ATOM 749 N N . VAL A 1 96 ? 12.646 2.633 -21.110 1.00 84.62 96 VAL A N 1
ATOM 750 C CA . VAL A 1 96 ? 12.325 3.544 -22.221 1.00 84.62 96 VAL A CA 1
ATOM 751 C C . VAL A 1 96 ? 11.721 4.853 -21.702 1.00 84.62 96 VAL A C 1
ATOM 753 O O . VAL A 1 96 ? 12.126 5.930 -22.142 1.00 84.62 96 VAL A O 1
ATOM 756 N N . ALA A 1 97 ? 10.806 4.782 -20.733 1.00 81.88 97 ALA A N 1
ATOM 757 C CA . ALA A 1 97 ? 10.191 5.957 -20.124 1.00 81.88 97 ALA A CA 1
ATOM 758 C C . ALA A 1 97 ? 11.204 6.815 -19.339 1.00 81.88 97 ALA A C 1
ATOM 760 O O . ALA A 1 97 ? 11.150 8.040 -19.402 1.00 81.88 97 ALA A O 1
ATOM 761 N N . ALA A 1 98 ? 12.180 6.201 -18.665 1.00 80.88 98 ALA A N 1
ATOM 762 C CA . ALA A 1 98 ? 13.251 6.911 -17.964 1.00 80.88 98 ALA A CA 1
ATOM 763 C C . ALA A 1 98 ? 14.164 7.695 -18.926 1.00 80.88 98 ALA A C 1
ATOM 765 O O . ALA A 1 98 ? 14.647 8.771 -18.578 1.00 80.88 98 ALA A O 1
ATOM 766 N N . ILE A 1 99 ? 14.368 7.188 -20.146 1.00 81.62 99 ILE A N 1
ATOM 767 C CA . ILE A 1 99 ? 15.156 7.861 -21.189 1.00 81.62 99 ILE A CA 1
ATOM 768 C C . ILE A 1 99 ? 14.337 8.966 -21.882 1.00 81.62 99 ILE A C 1
ATOM 770 O O . ILE A 1 99 ? 14.884 10.013 -22.221 1.00 81.62 99 ILE A O 1
ATOM 774 N N . GLY A 1 100 ? 13.034 8.746 -22.096 1.00 75.75 100 GLY A N 1
ATOM 775 C CA . GLY A 1 100 ? 12.133 9.672 -22.799 1.00 75.75 100 GLY A CA 1
ATOM 776 C C . GLY A 1 100 ? 11.485 10.761 -21.934 1.00 75.75 100 GLY A C 1
ATOM 777 O O . GLY A 1 100 ? 10.868 11.674 -22.478 1.00 75.75 100 GLY A O 1
ATOM 778 N N . GLY A 1 101 ? 11.635 10.686 -20.611 1.00 65.19 101 GLY A N 1
ATOM 779 C CA . GLY A 1 101 ? 10.853 11.466 -19.655 1.00 65.19 101 GLY A CA 1
ATOM 780 C C . GLY A 1 101 ? 9.597 10.696 -19.251 1.00 65.19 101 GLY A C 1
ATOM 781 O O . GLY A 1 101 ? 8.738 10.396 -20.079 1.00 65.19 101 GLY A O 1
ATOM 782 N N . TYR A 1 102 ? 9.500 10.354 -17.968 1.00 59.03 102 TYR A N 1
ATOM 783 C CA . TYR A 1 102 ? 8.403 9.548 -17.444 1.00 59.03 102 TYR A CA 1
ATOM 784 C C . TYR A 1 102 ? 7.103 10.361 -17.437 1.00 59.03 102 TYR A C 1
ATOM 786 O O . TYR A 1 102 ? 6.879 11.195 -16.562 1.00 59.03 102 TYR A O 1
ATOM 794 N N . GLN A 1 103 ? 6.240 10.133 -18.427 1.00 56.78 103 GLN A N 1
ATOM 795 C CA . GLN A 1 103 ? 4.815 10.424 -18.298 1.00 56.78 103 GLN A CA 1
ATOM 796 C C . GLN A 1 103 ? 4.175 9.157 -17.749 1.00 56.78 103 GLN A C 1
ATOM 798 O O . GLN A 1 103 ? 4.201 8.130 -18.423 1.00 56.78 103 GLN A O 1
ATOM 803 N N . GLY A 1 104 ? 3.694 9.239 -16.505 1.00 54.38 104 GLY A N 1
ATOM 804 C CA . GLY A 1 104 ? 3.202 8.119 -15.703 1.00 54.38 104 GLY A CA 1
ATOM 805 C C . GLY A 1 104 ? 2.495 7.041 -16.517 1.00 54.38 104 GLY A C 1
ATOM 806 O O . GLY A 1 104 ? 1.649 7.341 -17.363 1.00 54.38 104 GLY A O 1
ATOM 807 N N . MET A 1 105 ? 2.876 5.788 -16.269 1.00 55.88 105 MET A N 1
ATOM 808 C CA . MET A 1 105 ? 2.337 4.626 -16.964 1.00 55.88 105 MET A CA 1
ATOM 809 C C . MET A 1 105 ? 0.844 4.454 -16.643 1.00 55.88 105 MET A C 1
ATOM 811 O O . MET A 1 105 ? 0.466 3.691 -15.770 1.00 55.88 105 MET A O 1
ATOM 815 N N . CYS A 1 106 ? -0.029 5.149 -17.372 1.00 43.00 106 CYS A N 1
ATOM 816 C CA . CYS A 1 106 ? -1.465 4.886 -17.387 1.00 43.00 106 CYS A CA 1
ATOM 817 C C . CYS A 1 106 ? -1.723 3.708 -18.345 1.00 43.00 106 CYS A C 1
ATOM 819 O O . CYS A 1 106 ? -2.178 3.882 -19.474 1.00 43.00 106 CYS A O 1
ATOM 821 N N . GLY A 1 107 ? -1.303 2.510 -17.939 1.00 39.41 107 GLY A N 1
ATOM 822 C CA . GLY A 1 107 ? -1.463 1.258 -18.680 1.00 39.41 107 GLY A CA 1
ATOM 823 C C . GLY A 1 107 ? -1.870 0.145 -17.718 1.00 39.41 107 GLY A C 1
ATOM 824 O O . GLY A 1 107 ? -1.479 0.197 -16.555 1.00 39.41 107 GLY A O 1
ATOM 825 N N . PRO A 1 108 ? -2.699 -0.815 -18.163 1.00 36.84 108 PRO A N 1
ATOM 826 C CA . PRO A 1 108 ? -3.563 -1.589 -17.285 1.00 36.84 108 PRO A CA 1
ATOM 827 C C . PRO A 1 108 ? -2.746 -2.353 -16.248 1.00 36.84 108 PRO A C 1
ATOM 829 O O . PRO A 1 108 ? -1.880 -3.157 -16.602 1.00 36.84 108 PRO A O 1
ATOM 832 N N . ALA A 1 109 ? -3.060 -2.110 -14.973 1.00 41.38 109 ALA A N 1
ATOM 833 C CA . ALA A 1 109 ? -2.764 -3.042 -13.903 1.00 41.38 109 ALA A CA 1
ATOM 834 C C . ALA A 1 109 ? -3.271 -4.411 -14.368 1.00 41.38 109 ALA A C 1
ATOM 836 O O . ALA A 1 109 ? -4.472 -4.603 -14.564 1.00 41.38 109 ALA A O 1
ATOM 837 N N . ARG A 1 110 ? -2.349 -5.330 -14.668 1.00 39.69 110 ARG A N 1
ATOM 838 C CA . ARG A 1 110 ? -2.723 -6.720 -14.897 1.00 39.69 110 ARG A CA 1
ATOM 839 C C . ARG A 1 110 ? -3.262 -7.220 -13.567 1.00 39.69 110 ARG A C 1
ATOM 841 O O . ARG A 1 110 ? -2.499 -7.438 -12.633 1.00 39.69 110 ARG A O 1
ATOM 848 N N . GLU A 1 111 ? -4.577 -7.357 -13.495 1.00 41.78 111 GLU A N 1
ATOM 849 C CA . GLU A 1 111 ? -5.240 -8.232 -12.540 1.00 41.78 111 GLU A CA 1
ATOM 850 C C . GLU A 1 111 ? -4.854 -9.674 -12.895 1.00 41.78 111 GLU A C 1
ATOM 852 O O . GLU A 1 111 ? -5.629 -10.396 -13.511 1.00 41.78 111 GLU A O 1
ATOM 857 N N . ASP A 1 112 ? -3.636 -10.094 -12.559 1.00 35.84 112 ASP A N 1
ATOM 858 C CA . ASP A 1 112 ? -3.281 -11.508 -12.600 1.00 35.84 112 ASP A CA 1
ATOM 859 C C . ASP A 1 112 ? -3.431 -12.067 -11.176 1.00 35.84 112 ASP A C 1
ATOM 861 O O . ASP A 1 112 ? -2.515 -12.086 -10.358 1.00 35.84 112 ASP A O 1
ATOM 865 N N . GLU A 1 113 ? -4.682 -12.451 -10.908 1.00 40.06 113 GLU A N 1
ATOM 866 C CA . GLU A 1 113 ? -5.112 -13.566 -10.064 1.00 40.06 113 GLU A CA 1
ATOM 867 C C . GLU A 1 113 ? -4.441 -13.721 -8.688 1.00 40.06 113 GLU A C 1
ATOM 869 O O . GLU A 1 113 ? -3.414 -14.374 -8.490 1.00 40.06 113 GLU A O 1
ATOM 874 N N . SER A 1 114 ? -5.182 -13.296 -7.666 1.00 42.91 114 SER A N 1
ATOM 875 C CA . SER A 1 114 ? -5.170 -13.969 -6.373 1.00 42.91 114 SER A CA 1
ATOM 876 C C . SER A 1 114 ? -5.245 -15.493 -6.557 1.00 42.91 114 SER A C 1
ATOM 878 O O . SER A 1 114 ? -6.147 -15.990 -7.226 1.00 42.91 114 SER A O 1
ATOM 880 N N . SER A 1 115 ? -4.401 -16.235 -5.838 1.00 41.53 115 SER A N 1
ATOM 881 C CA . SER A 1 115 ? -4.566 -17.671 -5.577 1.00 41.53 115 SER A CA 1
ATOM 882 C C . SER A 1 115 ? -4.173 -18.645 -6.701 1.00 41.53 115 SER A C 1
ATOM 884 O O . SER A 1 115 ? -5.014 -19.331 -7.272 1.00 41.53 115 SER A O 1
ATOM 886 N N . THR A 1 116 ? -2.877 -18.961 -6.798 1.00 38.72 116 THR A N 1
ATOM 887 C CA . THR A 1 116 ? -2.485 -20.380 -6.716 1.00 38.72 116 THR A CA 1
ATOM 888 C C . THR A 1 116 ? -1.295 -20.562 -5.779 1.00 38.72 116 THR A C 1
ATOM 890 O O . 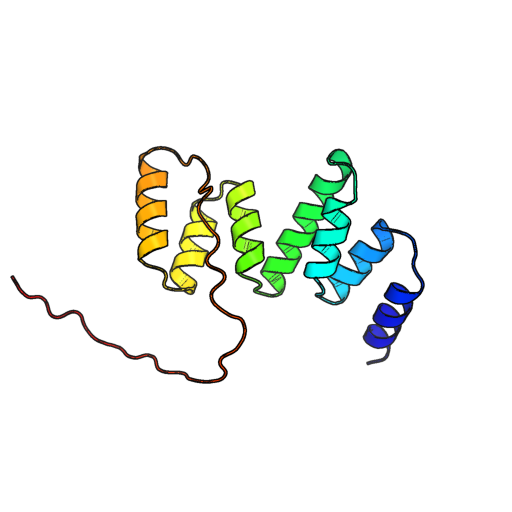THR A 1 116 ? -0.204 -20.034 -5.956 1.00 38.72 116 THR A O 1
ATOM 893 N N . ARG A 1 117 ? -1.575 -21.312 -4.718 1.00 46.69 117 ARG A N 1
ATOM 894 C CA . ARG A 1 117 ? -0.673 -21.785 -3.675 1.00 46.69 117 ARG A CA 1
ATOM 895 C C . ARG A 1 117 ? 0.588 -22.449 -4.240 1.00 46.69 117 ARG A C 1
ATOM 897 O O . ARG A 1 117 ? 0.486 -23.293 -5.117 1.00 46.69 117 ARG A O 1
ATOM 904 N N . GLY A 1 118 ? 1.711 -22.200 -3.566 1.00 42.34 118 GLY A N 1
ATOM 905 C CA . GLY A 1 118 ? 2.739 -23.205 -3.282 1.00 42.34 118 GLY A CA 1
ATOM 906 C C . GLY A 1 118 ? 3.521 -23.744 -4.477 1.00 42.34 118 GLY A C 1
ATOM 907 O O . GLY A 1 118 ? 3.119 -24.709 -5.113 1.00 42.34 118 GLY A O 1
ATOM 908 N N . GLY A 1 119 ? 4.723 -23.216 -4.686 1.00 32.47 119 GLY A N 1
ATOM 909 C CA . GLY A 1 119 ? 5.667 -23.831 -5.606 1.00 32.47 119 GLY A CA 1
ATOM 910 C C . GLY A 1 119 ? 6.905 -22.986 -5.805 1.00 32.47 119 GLY A C 1
ATOM 911 O O . GLY A 1 119 ? 7.005 -22.243 -6.771 1.00 32.47 119 GLY A O 1
ATOM 912 N N . LEU A 1 120 ? 7.870 -23.133 -4.901 1.00 45.94 120 LEU A N 1
ATOM 913 C CA . LEU A 1 120 ? 9.266 -22.867 -5.221 1.00 45.94 120 LEU A CA 1
ATOM 914 C C . LEU A 1 120 ? 9.639 -23.706 -6.453 1.00 45.94 120 LEU A C 1
ATOM 916 O O . LEU A 1 120 ? 9.938 -24.888 -6.320 1.00 45.94 120 LEU A O 1
ATOM 920 N N . VAL A 1 121 ? 9.642 -23.107 -7.639 1.00 44.38 121 VAL A N 1
ATOM 921 C CA . VAL A 1 121 ? 10.441 -23.594 -8.766 1.00 44.38 121 VAL A CA 1
ATOM 922 C C . VAL A 1 121 ? 11.227 -22.428 -9.335 1.00 44.38 121 VAL A C 1
ATOM 924 O O . VAL A 1 121 ? 10.869 -21.776 -10.309 1.00 44.38 121 VAL A O 1
ATOM 927 N N . PHE A 1 122 ? 12.352 -22.186 -8.672 1.00 41.31 122 PHE A N 1
ATOM 928 C CA . PHE A 1 122 ? 13.506 -21.504 -9.226 1.00 41.31 122 PHE A CA 1
ATOM 929 C C . PHE A 1 122 ? 14.015 -22.345 -10.412 1.00 41.31 122 PHE A C 1
ATOM 931 O O . PHE A 1 122 ? 14.940 -23.142 -10.279 1.00 41.31 122 PHE A O 1
ATOM 938 N N . SER A 1 123 ? 13.350 -22.253 -11.566 1.00 38.50 123 SER A N 1
ATOM 939 C CA . SER A 1 123 ? 13.837 -22.860 -12.804 1.00 38.50 123 SER A CA 1
ATOM 940 C C . SER A 1 123 ? 14.896 -21.939 -13.393 1.00 38.50 123 SER A C 1
ATOM 942 O O . SER A 1 123 ? 14.625 -21.088 -14.238 1.00 38.50 123 SER A O 1
ATOM 944 N N . LEU A 1 124 ? 16.117 -22.118 -12.897 1.00 45.28 124 LEU A N 1
ATOM 945 C CA . LEU A 1 124 ? 17.345 -21.591 -13.465 1.00 45.28 124 LEU A CA 1
ATOM 946 C C . LEU A 1 124 ? 17.545 -22.200 -14.868 1.00 45.28 124 LEU A C 1
ATOM 948 O O . LEU A 1 124 ? 18.155 -23.255 -15.013 1.00 45.28 124 LEU A O 1
ATOM 952 N N . ALA A 1 125 ? 17.005 -21.555 -15.901 1.00 39.19 125 ALA A N 1
ATOM 953 C CA . ALA A 1 125 ? 17.358 -21.838 -17.288 1.00 39.19 125 ALA A CA 1
ATOM 954 C C . ALA A 1 125 ? 18.427 -20.820 -17.726 1.00 39.19 125 ALA A C 1
ATOM 956 O O . ALA A 1 125 ? 18.122 -19.625 -17.778 1.00 39.19 125 ALA A O 1
ATOM 957 N N . PRO A 1 126 ? 19.681 -21.230 -17.998 1.00 47.81 126 PRO A N 1
ATOM 958 C CA . PRO A 1 126 ? 20.657 -20.323 -18.584 1.00 47.81 126 PRO A CA 1
ATOM 959 C C . PRO A 1 126 ? 20.218 -19.951 -20.010 1.00 47.81 126 PRO A C 1
ATOM 961 O O . PRO A 1 126 ? 19.719 -20.819 -20.733 1.00 47.81 126 PRO A O 1
ATOM 964 N N . PRO A 1 127 ? 20.400 -18.692 -20.445 1.00 46.22 127 PRO A N 1
ATOM 965 C CA . PRO A 1 127 ? 20.136 -18.322 -21.825 1.00 46.22 127 PRO A CA 1
ATOM 966 C C . PRO A 1 127 ? 21.138 -19.044 -22.731 1.00 46.22 127 PRO A C 1
ATOM 968 O O . PRO A 1 127 ? 22.351 -18.877 -22.596 1.00 46.22 127 PRO A O 1
ATOM 971 N N . ALA A 1 128 ? 20.618 -19.854 -23.653 1.00 46.88 128 ALA A N 1
ATOM 972 C CA . ALA A 1 128 ? 21.369 -20.281 -24.818 1.00 46.88 128 ALA A CA 1
ATOM 973 C C . ALA A 1 128 ? 21.748 -19.021 -25.608 1.00 46.88 128 ALA A C 1
ATOM 975 O O . ALA A 1 128 ? 20.883 -18.314 -26.122 1.00 46.88 128 ALA A O 1
ATOM 976 N N . VAL A 1 129 ? 23.044 -18.718 -25.632 1.00 46.00 129 VAL A N 1
ATOM 977 C CA . VAL A 1 129 ? 23.635 -17.807 -26.607 1.00 46.00 129 VAL A CA 1
ATOM 978 C C . VAL A 1 129 ? 23.656 -18.567 -27.925 1.00 46.00 129 VAL A C 1
ATOM 980 O O . VAL A 1 129 ? 24.374 -19.557 -28.048 1.00 46.00 129 VAL A O 1
ATOM 983 N N . ASP A 1 130 ? 22.846 -18.118 -28.874 1.00 41.81 130 ASP A N 1
ATOM 984 C CA . ASP A 1 130 ? 22.967 -18.480 -30.280 1.00 41.81 130 ASP A CA 1
ATOM 985 C C . ASP A 1 130 ? 23.138 -17.176 -31.070 1.00 41.81 130 ASP A C 1
ATOM 987 O O . ASP A 1 130 ? 22.406 -16.210 -30.827 1.00 41.81 130 ASP A O 1
ATOM 991 N N . VAL A 1 131 ? 24.090 -17.213 -32.010 1.00 44.94 131 VAL A N 1
ATOM 992 C CA . VAL A 1 131 ? 24.631 -16.149 -32.891 1.00 44.94 131 VAL A CA 1
ATOM 993 C C . VAL A 1 131 ? 25.810 -15.335 -32.348 1.00 44.94 131 VAL A C 1
ATOM 995 O O . VAL A 1 131 ? 25.637 -14.495 -31.439 1.00 44.94 131 VAL A O 1
#